Protein AF-A0A939SU55-F1 (afdb_monomer_lite)

Secondary structure (DSSP, 8-state):
---PPPPPPSEEEEE----B-TTS-BPPPPPPEEEEE--PPPPP--------S------

Structure (mmCIF, N/CA/C/O backbone):
data_AF-A0A939SU55-F1
#
_entry.id   AF-A0A939SU55-F1
#
loop_
_atom_site.group_PDB
_atom_site.id
_atom_site.type_symbol
_atom_site.label_atom_id
_atom_site.label_alt_id
_atom_site.label_comp_id
_atom_site.label_asym_id
_atom_site.label_entity_id
_atom_site.label_seq_id
_atom_site.pdbx_PDB_ins_code
_atom_site.Cartn_x
_atom_site.Cartn_y
_atom_site.Cartn_z
_atom_site.occupancy
_atom_site.B_iso_or_equiv
_atom_site.auth_seq_id
_atom_site.auth_comp_id
_atom_site.auth_asym_id
_atom_site.auth_atom_id
_atom_site.pdbx_PDB_model_num
ATOM 1 N N . MET A 1 1 ? 20.955 10.734 16.516 1.00 48.56 1 MET A N 1
ATOM 2 C CA . MET A 1 1 ? 19.926 11.317 15.634 1.00 48.56 1 MET A CA 1
ATOM 3 C C . MET A 1 1 ? 19.026 10.166 15.241 1.00 48.56 1 MET A C 1
ATOM 5 O O . MET A 1 1 ? 19.531 9.214 14.663 1.00 48.56 1 MET A O 1
ATOM 9 N N . GLU A 1 2 ? 17.768 10.186 15.666 1.00 73.69 2 GLU A N 1
ATOM 10 C CA . GLU A 1 2 ? 16.774 9.187 15.268 1.00 73.69 2 GLU A CA 1
ATOM 11 C C . GLU A 1 2 ? 16.043 9.711 14.030 1.00 73.69 2 GLU A C 1
ATOM 13 O O . GLU A 1 2 ? 15.700 10.891 13.968 1.00 73.69 2 GLU A O 1
ATOM 18 N N . PHE A 1 3 ? 15.845 8.847 13.040 1.00 57.12 3 PHE A N 1
ATOM 19 C CA . PHE A 1 3 ? 15.011 9.117 11.877 1.00 57.12 3 PHE A CA 1
ATOM 20 C C . PHE A 1 3 ? 13.899 8.073 11.875 1.00 57.12 3 PHE A C 1
ATOM 22 O O . PHE A 1 3 ? 14.100 6.940 11.440 1.00 57.12 3 PHE A O 1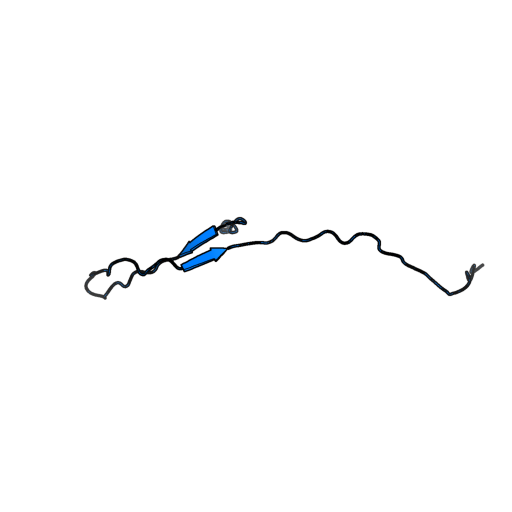
ATOM 29 N N . THR A 1 4 ? 12.746 8.447 12.423 1.00 61.50 4 THR A N 1
ATOM 30 C CA . THR A 1 4 ? 11.552 7.601 12.427 1.00 61.50 4 THR A CA 1
ATOM 31 C C . THR A 1 4 ? 10.687 8.003 11.239 1.00 61.50 4 THR A C 1
ATOM 33 O O . THR A 1 4 ? 10.236 9.144 11.146 1.00 61.50 4 THR A O 1
ATOM 36 N N . LEU A 1 5 ? 10.499 7.074 10.300 1.00 68.75 5 LEU A N 1
ATOM 37 C CA . LEU A 1 5 ? 9.629 7.274 9.143 1.00 68.75 5 LEU A CA 1
ATOM 38 C C . LEU A 1 5 ? 8.172 7.485 9.599 1.00 68.75 5 LEU A C 1
ATOM 40 O O . LEU A 1 5 ? 7.740 6.842 10.562 1.00 68.75 5 LEU A O 1
ATOM 44 N N . PRO A 1 6 ? 7.394 8.348 8.921 1.00 73.25 6 PRO A N 1
ATOM 45 C CA . PRO A 1 6 ? 5.977 8.500 9.221 1.00 73.25 6 PRO A CA 1
ATOM 46 C C . PRO A 1 6 ? 5.240 7.183 8.948 1.00 73.25 6 PRO A C 1
ATOM 48 O O . PRO A 1 6 ? 5.442 6.547 7.912 1.00 73.25 6 PRO A O 1
ATOM 51 N N . LYS A 1 7 ? 4.382 6.768 9.886 1.00 80.38 7 LYS A N 1
ATOM 52 C CA . LYS A 1 7 ? 3.461 5.647 9.664 1.00 80.38 7 LYS A CA 1
ATOM 53 C C . LYS A 1 7 ? 2.470 6.012 8.562 1.00 80.38 7 LYS A C 1
ATOM 55 O O . LYS A 1 7 ? 2.016 7.153 8.491 1.00 80.38 7 LYS A O 1
ATOM 60 N N . LEU A 1 8 ? 2.125 5.027 7.740 1.00 88.75 8 LEU A N 1
ATOM 61 C CA . LEU A 1 8 ? 1.088 5.173 6.729 1.00 88.75 8 LEU A CA 1
ATOM 62 C C . LEU A 1 8 ? -0.274 5.328 7.422 1.00 88.75 8 LEU A C 1
ATOM 64 O O . LEU A 1 8 ? -0.586 4.548 8.322 1.00 88.75 8 LEU A O 1
ATOM 68 N N . SER A 1 9 ? -1.042 6.352 7.048 1.00 90.62 9 SER A N 1
ATOM 69 C CA . SER A 1 9 ? -2.390 6.573 7.581 1.00 90.62 9 SER A CA 1
ATOM 70 C C . SER A 1 9 ? -3.389 5.581 6.988 1.00 90.62 9 SER A C 1
ATOM 72 O O . SER A 1 9 ? -3.169 5.069 5.888 1.00 90.62 9 SER A O 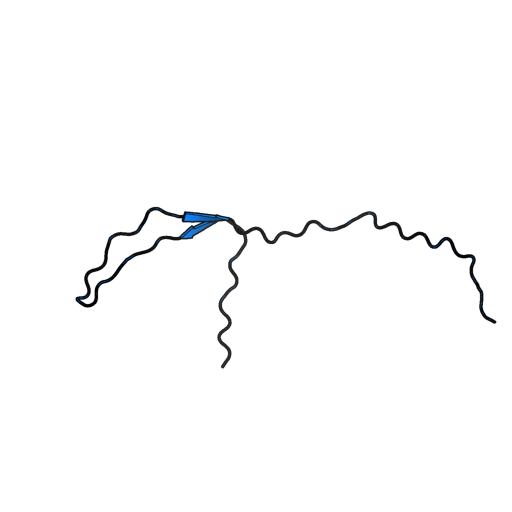1
ATOM 74 N N . ASP A 1 10 ? -4.510 5.370 7.677 1.00 92.94 10 ASP A N 1
ATOM 75 C CA . ASP A 1 10 ? -5.650 4.649 7.108 1.00 92.94 10 ASP A CA 1
ATOM 76 C C . ASP A 1 10 ? -6.134 5.310 5.808 1.00 92.94 10 ASP A C 1
ATOM 78 O O . ASP A 1 10 ? -6.024 6.530 5.633 1.00 92.94 10 ASP A O 1
ATOM 82 N N . GLY A 1 11 ? -6.658 4.495 4.893 1.00 93.25 11 GLY A N 1
ATOM 83 C CA . GLY A 1 11 ? -7.125 4.921 3.573 1.00 93.25 11 GLY A CA 1
ATOM 84 C C . GLY A 1 11 ? -6.442 4.200 2.411 1.00 93.25 11 GLY A C 1
ATOM 85 O O . GLY A 1 11 ? -5.693 3.241 2.600 1.00 93.25 11 GLY A O 1
ATOM 86 N N . GLU A 1 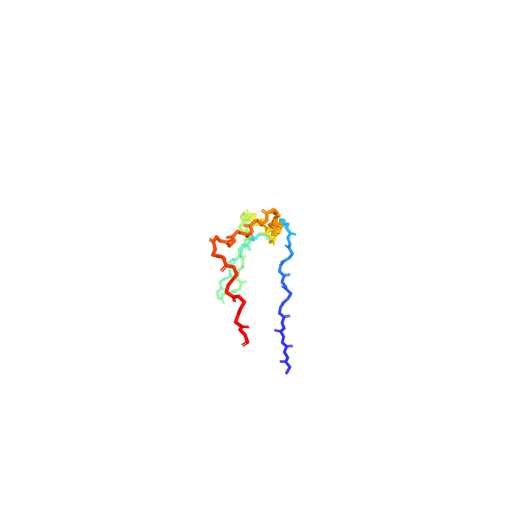12 ? -6.744 4.646 1.192 1.00 96.94 12 GLU A N 1
ATOM 87 C CA . GLU A 1 12 ? -6.198 4.082 -0.046 1.00 96.94 12 GLU A CA 1
ATOM 88 C C . GLU A 1 12 ? -4.833 4.682 -0.401 1.00 96.94 12 GLU A C 1
ATOM 90 O O . GLU A 1 12 ? -4.635 5.896 -0.358 1.00 96.94 12 GLU A O 1
ATOM 95 N N . HIS A 1 13 ? -3.913 3.817 -0.824 1.00 93.56 13 HIS A N 1
ATOM 96 C CA . HIS A 1 13 ? -2.563 4.157 -1.263 1.00 93.56 13 HIS A CA 1
ATOM 97 C C . HIS A 1 13 ? -2.271 3.465 -2.591 1.00 93.56 13 HIS A C 1
ATOM 99 O O . HIS A 1 13 ? -2.438 2.252 -2.703 1.00 93.56 13 HIS A O 1
ATOM 105 N N . SER A 1 14 ? -1.815 4.210 -3.597 1.00 94.44 14 SER A N 1
ATOM 106 C CA . SER A 1 14 ? -1.400 3.645 -4.883 1.00 94.44 14 SER A CA 1
ATOM 107 C C . SER A 1 14 ? 0.106 3.393 -4.913 1.00 94.44 14 SER A C 1
ATOM 109 O O . SER A 1 14 ? 0.916 4.256 -4.573 1.00 94.44 14 SER A O 1
ATOM 111 N N . LEU A 1 15 ? 0.489 2.190 -5.334 1.00 94.62 15 LEU A N 1
ATOM 112 C CA . LEU A 1 15 ? 1.875 1.796 -5.535 1.00 94.62 15 LEU A CA 1
ATOM 113 C C . LEU A 1 15 ? 2.113 1.472 -7.008 1.00 94.62 15 LEU A C 1
ATOM 115 O O . LEU A 1 15 ? 1.401 0.665 -7.601 1.00 94.62 15 LEU A O 1
ATOM 119 N N . SER A 1 16 ? 3.168 2.045 -7.575 1.00 95.62 16 SER A N 1
ATOM 120 C CA . SER A 1 16 ? 3.668 1.696 -8.901 1.00 95.62 16 SER A CA 1
ATOM 121 C C . SER A 1 16 ? 5.188 1.579 -8.874 1.00 95.62 16 SER A C 1
ATOM 123 O O . SER A 1 16 ? 5.861 2.081 -7.972 1.00 95.62 16 SER A O 1
ATOM 125 N N . THR A 1 17 ? 5.737 0.875 -9.859 1.00 93.94 17 THR A N 1
ATOM 126 C CA . THR A 1 17 ? 7.180 0.638 -9.968 1.00 93.94 17 THR A CA 1
ATOM 127 C C . THR A 1 17 ? 7.714 1.123 -11.306 1.00 93.94 17 THR A C 1
ATOM 129 O O . THR A 1 17 ? 6.990 1.171 -12.302 1.00 93.94 17 THR A O 1
ATOM 132 N N . THR A 1 18 ? 8.995 1.475 -11.321 1.00 95.25 18 THR A N 1
ATOM 133 C CA . THR A 1 18 ? 9.776 1.742 -12.529 1.00 95.25 18 THR A CA 1
ATOM 134 C C . THR A 1 18 ? 11.036 0.887 -12.493 1.00 95.25 18 THR A C 1
ATOM 136 O O . THR A 1 18 ? 11.506 0.484 -11.427 1.00 95.25 18 THR A O 1
ATOM 139 N N . VAL A 1 19 ? 11.582 0.580 -13.666 1.00 94.50 19 VAL A N 1
ATOM 140 C CA . VAL A 1 19 ? 12.828 -0.176 -13.800 1.00 94.50 19 VAL A CA 1
ATOM 141 C C . VAL A 1 19 ? 13.858 0.718 -14.463 1.00 94.50 19 VAL A C 1
ATOM 143 O O . VAL A 1 19 ? 13.590 1.253 -15.536 1.00 94.50 19 VAL A O 1
ATOM 146 N N . SER A 1 20 ? 15.032 0.852 -13.847 1.00 94.88 20 SER A N 1
ATOM 147 C CA . SER A 1 20 ? 16.177 1.552 -14.431 1.00 94.88 20 SER A CA 1
ATOM 148 C C . SER A 1 20 ? 17.297 0.572 -14.763 1.00 94.88 20 SER A C 1
ATOM 150 O O . SER A 1 20 ? 17.624 -0.298 -13.955 1.00 94.88 20 SER A O 1
ATOM 152 N N . ASP A 1 21 ? 17.904 0.716 -15.938 1.00 92.88 21 ASP A N 1
ATOM 153 C CA . ASP A 1 21 ? 19.110 -0.026 -16.306 1.00 92.88 21 ASP A CA 1
ATOM 154 C C . ASP A 1 21 ? 20.397 0.691 -15.846 1.00 92.88 21 ASP A C 1
ATOM 156 O O . ASP A 1 21 ? 20.393 1.855 -15.443 1.00 92.88 21 ASP A O 1
ATOM 160 N N . THR A 1 22 ? 21.541 0.001 -15.920 1.00 92.12 22 THR A N 1
ATOM 161 C CA . THR A 1 22 ? 22.854 0.555 -15.528 1.00 92.12 22 THR A CA 1
ATOM 162 C C . THR A 1 22 ? 23.337 1.689 -16.446 1.00 92.12 22 THR A C 1
ATOM 164 O O . THR A 1 22 ? 24.264 2.412 -16.093 1.00 92.12 22 THR A O 1
ATOM 167 N N . LYS A 1 23 ? 22.737 1.850 -17.632 1.00 92.69 23 LYS A N 1
ATOM 168 C CA . LYS A 1 23 ? 23.019 2.941 -18.577 1.00 92.69 23 LYS A CA 1
ATOM 169 C C . LYS A 1 23 ? 22.128 4.165 -18.330 1.00 92.69 23 LYS A C 1
ATOM 171 O O . LYS A 1 23 ? 22.313 5.177 -19.000 1.00 92.69 23 LYS A O 1
ATOM 176 N N . GLY A 1 24 ? 21.216 4.095 -17.359 1.00 92.75 24 GLY A N 1
ATOM 177 C CA . GLY A 1 24 ? 20.360 5.199 -16.944 1.00 92.75 24 GLY A CA 1
ATOM 178 C C . GLY A 1 24 ? 19.046 5.315 -17.714 1.00 92.75 24 GLY A C 1
ATOM 179 O O . GLY A 1 24 ? 18.389 6.347 -17.599 1.00 92.75 24 GLY A O 1
ATOM 180 N N . HIS A 1 25 ? 18.629 4.303 -18.484 1.00 91.81 25 HIS A N 1
ATOM 181 C CA . HIS A 1 25 ? 17.274 4.314 -19.039 1.00 91.81 25 HIS A CA 1
ATOM 182 C C . HIS A 1 25 ? 16.275 3.822 -18.001 1.00 91.81 25 HIS A C 1
ATOM 184 O O . HIS A 1 25 ? 16.494 2.780 -17.388 1.00 91.81 25 HIS A O 1
ATOM 190 N N . THR A 1 26 ? 15.162 4.537 -17.860 1.00 95.75 26 THR A N 1
ATOM 191 C CA . THR A 1 26 ? 14.068 4.185 -16.950 1.00 95.75 26 THR A CA 1
ATOM 192 C C . THR A 1 26 ? 12.807 3.866 -17.748 1.00 95.75 26 THR A C 1
ATOM 194 O O . THR A 1 26 ? 12.486 4.562 -18.712 1.00 95.75 26 THR A O 1
ATOM 197 N N . SER A 1 27 ? 12.093 2.811 -17.360 1.00 95.31 27 SER A N 1
ATOM 198 C CA . SER A 1 27 ? 10.795 2.448 -17.933 1.00 95.31 27 SER A CA 1
ATOM 199 C C . SER A 1 27 ? 9.695 3.456 -17.573 1.00 95.31 27 SER A C 1
ATOM 201 O O . SER A 1 27 ? 9.856 4.296 -16.691 1.00 95.31 27 SER A O 1
ATOM 203 N N . GLY A 1 28 ? 8.523 3.316 -18.199 1.00 96.12 28 GLY A N 1
ATOM 204 C CA . GLY A 1 28 ? 7.292 3.903 -17.659 1.00 96.12 28 GLY A CA 1
ATOM 205 C C . GLY A 1 28 ? 6.870 3.247 -16.337 1.00 96.12 28 GLY A C 1
ATOM 206 O O . GLY A 1 28 ? 7.414 2.204 -15.955 1.00 96.12 28 GLY A O 1
ATOM 207 N N . HIS A 1 29 ? 5.891 3.852 -15.661 1.00 96.31 29 HIS A N 1
ATOM 208 C CA . HIS A 1 29 ? 5.263 3.265 -14.477 1.00 96.31 29 HIS A CA 1
ATOM 209 C C . HIS A 1 29 ? 4.482 1.995 -14.834 1.00 96.31 29 HIS A C 1
ATOM 211 O O . HIS A 1 29 ? 3.823 1.925 -15.875 1.00 96.31 29 HIS A O 1
ATOM 217 N N . SER A 1 30 ? 4.533 1.003 -13.945 1.00 95.62 30 SER A N 1
ATOM 218 C CA . SER A 1 30 ? 3.578 -0.107 -13.951 1.00 95.62 30 SER A CA 1
ATOM 219 C C . SER A 1 30 ? 2.145 0.398 -13.714 1.00 95.62 30 SER A C 1
ATOM 221 O O . SER A 1 30 ? 1.976 1.498 -13.184 1.00 95.62 30 SER A O 1
ATOM 223 N N . PRO A 1 31 ? 1.108 -0.404 -14.021 1.00 97.19 31 PRO A N 1
ATOM 224 C CA . PRO A 1 31 ? -0.231 -0.157 -13.493 1.00 97.19 31 PRO A CA 1
ATOM 225 C C . PRO A 1 31 ? -0.215 -0.012 -11.966 1.00 97.19 31 PRO A C 1
ATOM 227 O O . PRO A 1 31 ? 0.649 -0.595 -11.298 1.00 97.19 31 PRO A O 1
ATOM 230 N N . ASP A 1 32 ? -1.175 0.742 -11.435 1.00 96.62 32 ASP A N 1
ATOM 231 C CA . ASP A 1 32 ? -1.288 0.978 -9.999 1.00 96.62 32 ASP A CA 1
ATOM 232 C C . ASP A 1 32 ? -1.767 -0.274 -9.258 1.00 96.62 32 ASP A C 1
ATOM 234 O O . ASP A 1 32 ? -2.738 -0.931 -9.641 1.00 96.62 32 ASP A O 1
ATOM 238 N N . PHE A 1 33 ? -1.101 -0.565 -8.145 1.00 94.50 33 PHE A N 1
ATOM 239 C CA . PHE A 1 33 ? -1.587 -1.461 -7.109 1.00 94.50 33 PHE A CA 1
ATOM 240 C C . PHE A 1 33 ? -2.197 -0.626 -5.981 1.00 94.50 33 PHE A C 1
ATOM 242 O O . PHE A 1 33 ? -1.495 0.166 -5.353 1.00 94.50 33 PHE A O 1
ATOM 249 N N . VAL A 1 34 ? -3.495 -0.797 -5.725 1.00 96.94 34 VAL A N 1
ATOM 250 C CA . VAL A 1 34 ? -4.206 -0.078 -4.659 1.00 96.94 34 VAL A CA 1
ATOM 251 C C . VAL A 1 34 ? -4.136 -0.884 -3.364 1.00 96.94 34 VAL A C 1
ATOM 253 O O . VAL A 1 34 ? -4.633 -2.007 -3.292 1.00 96.94 34 VAL A O 1
ATOM 256 N N . LEU A 1 35 ? -3.520 -0.299 -2.340 1.00 93.25 35 LEU A N 1
ATOM 257 C CA . LEU A 1 35 ? -3.446 -0.814 -0.978 1.00 93.25 35 LEU A CA 1
ATOM 258 C C . LEU A 1 35 ? -4.361 0.012 -0.074 1.00 93.25 35 LEU A C 1
ATOM 260 O O . LEU A 1 35 ? -4.137 1.206 0.101 1.00 93.25 35 LEU A O 1
ATOM 264 N N . THR A 1 36 ? -5.336 -0.626 0.563 1.00 95.38 36 THR A N 1
ATOM 265 C CA . THR A 1 36 ? -6.129 0.009 1.622 1.00 95.38 36 THR A CA 1
ATOM 266 C C . THR A 1 36 ? -5.545 -0.346 2.983 1.00 95.38 36 THR A C 1
ATOM 268 O O . THR A 1 36 ? -5.407 -1.523 3.317 1.00 95.38 36 THR A O 1
ATOM 271 N N . VAL A 1 37 ? -5.203 0.671 3.768 1.00 94.00 37 VAL A N 1
ATOM 272 C CA . VAL A 1 37 ? -4.794 0.523 5.166 1.00 94.00 37 VAL A CA 1
ATOM 273 C C . VAL A 1 37 ? -6.010 0.757 6.052 1.00 94.00 37 VAL A C 1
ATOM 275 O O . VAL A 1 37 ? -6.659 1.795 5.943 1.00 94.00 37 VAL 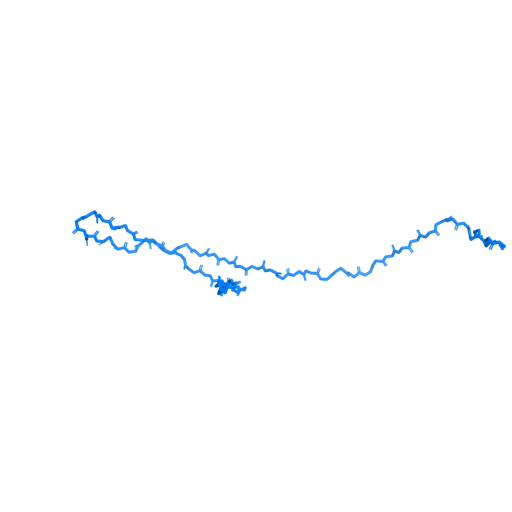A O 1
ATOM 278 N N . ASP A 1 38 ? -6.294 -0.210 6.919 1.00 93.31 38 ASP A N 1
ATOM 279 C CA . ASP A 1 38 ? -7.278 -0.087 7.991 1.00 93.31 38 ASP A CA 1
ATOM 280 C C . ASP A 1 38 ? -6.684 -0.675 9.275 1.00 93.31 38 ASP A C 1
ATOM 282 O O . ASP A 1 38 ? -6.412 -1.873 9.386 1.00 93.31 38 ASP A O 1
ATOM 286 N N . THR A 1 39 ? -6.419 0.207 10.227 1.00 91.00 39 THR A N 1
ATOM 287 C CA . THR A 1 39 ? -5.882 -0.079 11.555 1.00 91.00 39 THR A CA 1
ATOM 288 C C . THR A 1 39 ? -6.917 0.169 12.648 1.00 91.00 39 THR A C 1
ATOM 290 O O . THR A 1 39 ? -6.586 0.147 13.837 1.00 91.00 39 THR A O 1
ATOM 293 N N . THR A 1 40 ? -8.177 0.395 12.267 1.00 91.12 40 THR A N 1
ATOM 294 C CA . THR A 1 40 ? -9.254 0.633 13.217 1.00 91.12 40 THR A CA 1
ATOM 295 C C . THR A 1 40 ? -9.540 -0.641 14.006 1.00 91.12 40 THR A C 1
ATOM 297 O O . THR A 1 40 ? -9.756 -1.726 13.468 1.00 91.12 40 THR A O 1
ATOM 300 N N . VAL A 1 41 ? -9.501 -0.520 15.332 1.00 89.31 41 VAL A N 1
ATOM 301 C CA . VAL A 1 41 ? -9.824 -1.621 16.240 1.00 89.31 41 VAL A CA 1
ATOM 302 C C . VAL A 1 41 ? -11.245 -1.424 16.735 1.00 89.31 41 VAL A C 1
ATOM 304 O O . VAL A 1 41 ? -11.583 -0.365 17.268 1.00 89.31 41 VAL A O 1
ATOM 307 N N . ALA A 1 42 ? -12.074 -2.455 16.599 1.00 86.62 42 ALA A N 1
ATOM 308 C CA . ALA A 1 42 ? -13.390 -2.457 17.217 1.00 86.62 42 ALA A CA 1
ATOM 309 C C . ALA A 1 42 ? -13.244 -2.563 18.751 1.00 86.62 42 ALA A C 1
ATOM 311 O O . ALA A 1 42 ? -12.568 -3.480 19.231 1.00 86.62 42 ALA A O 1
ATOM 312 N N . PRO A 1 43 ? -13.856 -1.661 19.542 1.00 86.12 43 PRO A N 1
ATOM 313 C CA . PRO A 1 43 ? -13.826 -1.771 20.993 1.00 86.12 43 PRO A CA 1
ATOM 314 C C . PRO A 1 43 ? -14.611 -3.007 21.440 1.00 86.12 43 PRO A C 1
ATOM 316 O O . PRO A 1 43 ? -15.733 -3.240 20.989 1.00 86.12 43 PRO A O 1
ATOM 319 N N . VAL A 1 44 ? -14.043 -3.780 22.365 1.00 86.56 44 VAL A N 1
ATOM 320 C CA . VAL A 1 44 ? -14.777 -4.871 23.014 1.00 86.56 44 VAL A CA 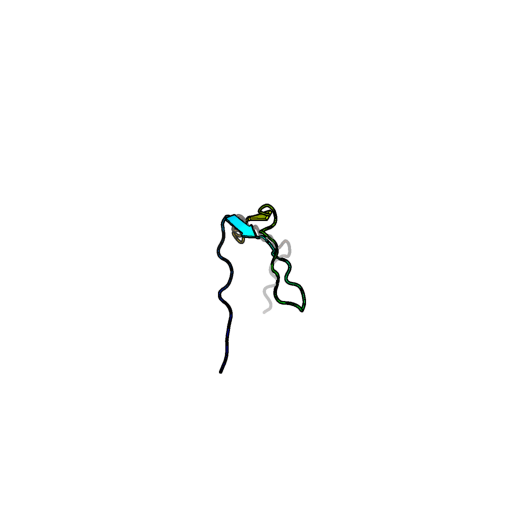1
ATOM 321 C C . VAL A 1 44 ? -15.639 -4.274 24.124 1.00 86.56 44 VAL A C 1
ATOM 323 O O . VAL A 1 44 ? -15.134 -3.558 24.987 1.00 86.56 44 VAL A O 1
ATOM 326 N N . SER A 1 45 ? -16.939 -4.553 24.081 1.00 87.00 45 SER A N 1
ATOM 327 C CA . SER A 1 45 ? -17.922 -4.163 25.099 1.00 87.00 45 SER A CA 1
ATOM 328 C C . SER A 1 45 ? -18.540 -5.413 25.732 1.00 87.00 45 SER A C 1
ATOM 330 O O . SER A 1 45 ? -18.318 -6.521 25.246 1.00 87.00 45 SER A O 1
ATOM 332 N N . ASP A 1 46 ? -19.276 -5.241 26.831 1.00 86.75 46 ASP A N 1
ATOM 333 C CA . ASP A 1 46 ? -20.042 -6.315 27.485 1.00 86.75 46 ASP A CA 1
ATOM 334 C C . ASP A 1 46 ? -19.199 -7.490 28.022 1.00 86.75 46 ASP A C 1
ATOM 336 O O . ASP A 1 46 ? -19.646 -8.638 28.049 1.00 86.75 46 ASP A O 1
ATOM 340 N N . LEU A 1 47 ? -17.977 -7.220 28.507 1.00 87.25 47 LEU A N 1
ATOM 341 C CA . LEU A 1 47 ? -17.223 -8.224 29.264 1.00 87.25 47 LEU A CA 1
ATOM 342 C C . LEU A 1 47 ? -17.946 -8.539 30.577 1.00 87.25 47 LEU A C 1
ATOM 344 O O . LEU A 1 47 ? -17.919 -7.752 31.524 1.00 87.25 47 LEU A O 1
ATOM 348 N N . GLN A 1 48 ? -18.535 -9.728 30.652 1.00 88.38 48 GLN A N 1
ATOM 349 C CA . GLN A 1 48 ? -19.041 -10.292 31.894 1.00 88.38 48 GLN A CA 1
ATOM 350 C C . GLN A 1 48 ? -17.979 -11.208 32.509 1.00 88.38 48 GLN A C 1
ATOM 352 O O . GLN A 1 48 ? -17.578 -12.204 31.909 1.00 88.38 48 GLN A O 1
ATOM 357 N N . VAL A 1 49 ? -17.542 -10.879 33.725 1.00 85.81 49 VAL A N 1
ATOM 358 C CA . VAL A 1 49 ? -16.708 -11.757 34.554 1.00 85.81 49 VAL A CA 1
ATOM 359 C C . VAL A 1 49 ? -17.598 -12.329 35.647 1.00 85.81 49 VAL A C 1
ATOM 361 O O . VAL A 1 49 ? -18.227 -11.584 36.398 1.00 85.81 49 VAL A O 1
ATOM 364 N N . THR A 1 50 ? -17.691 -13.652 35.718 1.00 82.44 50 THR A N 1
ATOM 365 C CA . THR A 1 50 ? -18.407 -14.354 36.785 1.00 82.44 50 THR A CA 1
ATOM 366 C C . THR A 1 50 ? -17.406 -15.240 37.506 1.00 82.44 50 THR A C 1
ATOM 368 O O . THR A 1 50 ? -16.783 -16.089 36.876 1.00 82.44 50 THR A O 1
ATOM 371 N N . ASP A 1 51 ? -17.234 -14.993 38.802 1.00 82.31 51 ASP A N 1
ATOM 372 C CA . ASP A 1 51 ? -16.501 -15.872 39.707 1.00 82.31 51 ASP A CA 1
ATOM 373 C C . ASP A 1 51 ? -17.535 -16.710 40.462 1.00 82.31 51 ASP A C 1
ATOM 375 O O . ASP A 1 51 ? -18.448 -16.172 41.095 1.00 82.31 51 ASP A O 1
ATOM 379 N N . ASP A 1 52 ? -17.456 -18.025 40.302 1.00 81.00 52 ASP A N 1
ATOM 380 C CA . ASP A 1 52 ? -18.381 -19.005 40.866 1.00 81.00 52 ASP A CA 1
ATOM 381 C C . ASP A 1 52 ? -17.876 -19.599 42.191 1.00 81.00 52 ASP A C 1
ATOM 383 O O . ASP A 1 52 ? -18.484 -20.528 42.732 1.00 81.00 52 ASP A O 1
ATOM 387 N N . VAL A 1 53 ? -16.800 -19.041 42.758 1.00 79.50 53 VAL A N 1
ATOM 388 C CA . VAL A 1 53 ? -16.208 -19.508 44.009 1.00 79.50 53 VAL A CA 1
ATOM 389 C C . VAL A 1 53 ? -16.657 -18.6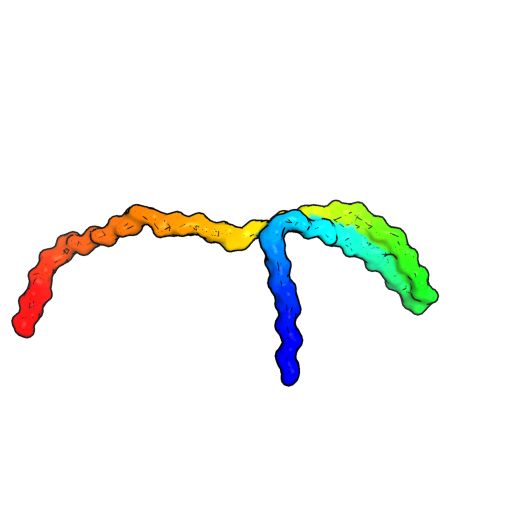03 45.159 1.00 79.50 53 VAL A C 1
ATOM 391 O O . VAL A 1 53 ? -16.494 -17.386 45.150 1.00 79.50 53 VAL A O 1
ATOM 394 N N . ALA A 1 54 ? -17.266 -19.198 46.188 1.00 66.56 54 ALA A N 1
ATOM 395 C CA . ALA A 1 54 ? -17.709 -18.462 47.371 1.00 66.56 54 ALA A CA 1
ATOM 396 C C . ALA A 1 54 ? -16.542 -17.683 48.008 1.00 66.56 54 ALA A C 1
ATOM 398 O O . ALA A 1 54 ? -15.434 -18.212 48.115 1.00 66.56 54 ALA A O 1
ATOM 399 N N . GLN A 1 55 ? -16.794 -16.452 48.479 1.00 63.47 55 GLN A N 1
ATOM 400 C CA . GLN A 1 55 ? -15.779 -15.648 49.163 1.00 63.47 55 GLN A CA 1
ATOM 401 C C . GLN A 1 55 ? -15.155 -16.440 50.314 1.00 63.47 55 GLN A C 1
ATOM 403 O O . GLN A 1 55 ? -15.767 -16.637 51.364 1.00 63.47 55 GLN A O 1
ATOM 408 N N . HIS A 1 56 ? -13.900 -16.845 50.154 1.00 55.00 56 HIS A N 1
ATOM 409 C CA . HIS A 1 56 ? -13.061 -17.131 51.302 1.00 55.00 56 HIS A CA 1
ATOM 410 C C . HIS A 1 56 ? -12.618 -15.778 51.860 1.00 55.00 56 HIS A C 1
ATOM 412 O O . HIS A 1 56 ? -11.585 -15.236 51.473 1.00 55.00 56 HIS A O 1
ATOM 418 N N . THR A 1 57 ? -13.421 -15.200 52.757 1.00 59.88 57 THR A N 1
ATOM 419 C CA . THR A 1 57 ? -12.953 -14.117 53.627 1.00 59.88 57 THR A CA 1
ATOM 420 C C . THR A 1 57 ? -11.886 -14.709 54.549 1.00 59.88 57 THR A C 1
ATOM 422 O O . THR A 1 57 ? -12.188 -15.296 55.588 1.00 59.88 57 THR A O 1
ATOM 425 N N . GLY A 1 58 ? -10.626 -14.632 54.117 1.00 53.06 58 GLY A N 1
ATOM 426 C CA . GLY A 1 58 ? -9.468 -14.932 54.948 1.00 53.06 58 GLY A CA 1
ATOM 427 C C . GLY A 1 58 ? -9.394 -13.923 56.091 1.00 53.06 58 GLY A C 1
ATOM 428 O O . GLY A 1 58 ? -9.414 -12.719 55.848 1.00 53.06 58 GLY A O 1
ATOM 429 N N . ARG A 1 59 ? -9.391 -14.450 57.316 1.00 47.91 59 ARG A N 1
ATOM 430 C CA . ARG A 1 59 ? -9.287 -13.729 58.589 1.00 47.91 59 ARG A CA 1
ATOM 431 C C . ARG A 1 59 ? -8.012 -12.896 58.702 1.00 47.91 59 ARG A C 1
ATOM 433 O O . ARG A 1 59 ? -6.964 -13.387 58.232 1.00 47.91 59 ARG A O 1
#

Sequence (59 aa):
MEFTLPKLSDGEHSLSTTVSDTKGHTSGHSPDFVLTVDTTVAPVSDLQVTDDVAQHTGR

Radius of gyration: 26.71 Å; chains: 1; bounding box: 43×31×78 Å

Organism: Klebsiella pneumoniae (NCBI:txid573)

pLDDT: mean 85.12, std 13.58, range [47.91, 97.19]

Foldseek 3Di:
DDDDDDDDDFAKDWDWDWDADPVGDIDDTDPTDIDGDDPDDDDDDDDDDDDPDPDPPDD